Protein AF-A0A1B8NV25-F1 (afdb_monomer_lite)

Sequence (96 aa):
MENGDAERLGTRLPAELGRLAGAMNAVLERDRRRLERARHAAGNLAHALKTPVSVLTTLADGFPEDSRRRLKGELTRIDDAVRHHLARASAAGDGP

Organism: Halomonas elongata (NCBI:txid2746)

Secondary structure (DSSP, 8-state):
---S--SS----S-HHHHHHHHHHHHHHHHHHHHHHHHHHHHHHHHHHHHHHHHHHHHHGGGS-HHHHHHHHHHHHHHHHHHHHHHHHHHHTT---

Radius of gyration: 22.41 Å; chains: 1; bounding box: 47×15×63 Å

Foldseek 3Di:
DPDVPCLFDDLPDPPVVNVVSVVVNVVSVVVVVVLVVQLVVLVVVLVVLVVVLVVQLVVLVPDDPVSSVVSPVVSVVVNVVSVVVSVVSNCVVVDD

InterPro domains:
  IPR003660 HAMP domain [PF26769] (1-33)
  IPR036097 Signal transduction histidine kinase, dimerisation/phosphoacceptor domain superfamily [SSF47384] (20-86)

Structure (mmCIF, N/CA/C/O backbone):
data_AF-A0A1B8NV25-F1
#
_entry.id   AF-A0A1B8NV25-F1
#
loop_
_atom_site.group_PDB
_atom_site.id
_atom_site.type_symbol
_atom_site.label_atom_id
_atom_site.label_alt_id
_atom_site.label_comp_id
_atom_site.label_asym_id
_atom_site.label_entity_id
_atom_site.label_seq_id
_atom_site.pdbx_PDB_ins_code
_atom_site.Cartn_x
_atom_site.Cartn_y
_atom_site.Cartn_z
_atom_site.occupancy
_atom_site.B_iso_or_equiv
_atom_site.auth_seq_id
_atom_site.auth_comp_id
_atom_site.auth_asym_id
_atom_site.auth_atom_id
_atom_site.pdbx_PDB_model_num
ATOM 1 N N . MET A 1 1 ? 3.172 6.640 27.710 1.00 35.50 1 MET A N 1
ATOM 2 C CA . MET A 1 1 ? 2.824 5.217 27.567 1.00 35.50 1 MET A CA 1
ATOM 3 C C . MET A 1 1 ? 1.633 4.980 28.471 1.00 35.50 1 MET A C 1
ATOM 5 O O . MET A 1 1 ? 1.810 4.662 29.636 1.00 35.50 1 MET A O 1
ATOM 9 N N . GLU A 1 2 ? 0.438 5.268 27.975 1.00 35.59 2 GLU A N 1
ATOM 10 C CA . GLU A 1 2 ? -0.784 4.714 28.547 1.00 35.59 2 GLU A CA 1
ATOM 11 C C . GLU A 1 2 ? -1.261 3.769 27.455 1.00 35.59 2 GLU A C 1
ATOM 13 O O . GLU A 1 2 ? -1.751 4.193 26.415 1.00 35.59 2 GLU A O 1
ATOM 18 N N . ASN A 1 3 ? -0.831 2.517 27.598 1.00 35.47 3 ASN A N 1
ATOM 19 C CA . ASN A 1 3 ? -0.990 1.476 26.597 1.00 35.47 3 ASN A CA 1
ATOM 20 C C . ASN A 1 3 ? -2.480 1.242 26.332 1.00 35.47 3 ASN A C 1
ATOM 22 O O . ASN A 1 3 ? -3.308 1.445 27.220 1.00 35.47 3 ASN A O 1
ATOM 26 N N . GLY A 1 4 ? -2.807 0.764 25.132 1.00 38.91 4 GLY A N 1
ATOM 27 C CA . GLY A 1 4 ? -4.147 0.351 24.708 1.00 38.91 4 GLY A CA 1
ATOM 28 C C . GLY A 1 4 ? -4.741 -0.846 25.471 1.00 38.91 4 GLY A C 1
ATOM 29 O O . GLY A 1 4 ? -5.314 -1.736 24.855 1.00 38.91 4 GLY A O 1
ATOM 30 N N . ASP A 1 5 ? -4.647 -0.865 26.802 1.00 41.50 5 ASP A N 1
ATOM 31 C CA . ASP A 1 5 ? -5.190 -1.894 27.697 1.00 41.50 5 ASP A CA 1
ATOM 32 C C . ASP A 1 5 ? -6.692 -1.731 27.977 1.00 41.50 5 ASP A C 1
ATOM 34 O O . ASP A 1 5 ? -7.303 -2.552 28.662 1.00 41.50 5 ASP A O 1
ATOM 38 N N . ALA A 1 6 ? -7.339 -0.722 27.396 1.00 49.34 6 ALA A N 1
ATOM 39 C CA . ALA A 1 6 ? -8.792 -0.676 27.319 1.00 49.34 6 ALA A CA 1
ATOM 40 C C . ALA A 1 6 ? -9.257 -0.902 25.875 1.00 49.34 6 ALA A C 1
ATOM 42 O O . ALA A 1 6 ? -9.916 -0.054 25.281 1.00 49.34 6 ALA A O 1
ATOM 43 N N . GLU A 1 7 ? -8.985 -2.094 25.328 1.00 64.50 7 GLU A N 1
ATOM 44 C CA . GLU A 1 7 ? -9.585 -2.588 24.071 1.00 64.50 7 GLU A CA 1
ATOM 45 C C . GLU A 1 7 ? -11.134 -2.534 24.117 1.00 64.50 7 GLU A C 1
ATOM 47 O O . GLU A 1 7 ? -11.826 -2.612 23.100 1.00 64.50 7 GLU A O 1
ATOM 52 N N . ARG A 1 8 ? -11.699 -2.387 25.326 1.00 67.56 8 ARG A N 1
ATOM 53 C CA . ARG A 1 8 ? -13.123 -2.237 25.618 1.00 67.56 8 ARG A CA 1
ATOM 54 C C . ARG A 1 8 ? -13.331 -1.291 26.803 1.00 67.56 8 ARG A C 1
ATOM 56 O O . ARG A 1 8 ? -12.656 -1.399 27.822 1.00 67.56 8 ARG A O 1
ATOM 63 N N . LEU A 1 9 ? -14.347 -0.439 26.719 1.00 78.06 9 LEU A N 1
ATOM 64 C CA . LEU A 1 9 ? -14.867 0.346 27.837 1.00 78.06 9 LEU A CA 1
ATOM 65 C C . LEU A 1 9 ? -15.464 -0.578 28.906 1.00 78.06 9 LEU A C 1
ATOM 67 O O . LEU A 1 9 ? -16.210 -1.513 28.587 1.00 78.06 9 LEU A O 1
ATOM 71 N N . GLY A 1 10 ? -15.173 -0.295 30.177 1.00 78.88 10 GLY A N 1
ATOM 72 C CA . GLY A 1 10 ? -15.745 -1.021 31.308 1.00 78.88 10 GLY A CA 1
ATOM 73 C C . GLY A 1 10 ? -17.272 -0.913 31.341 1.00 78.88 10 GLY A C 1
ATOM 74 O O . GLY A 1 10 ? -17.836 0.163 31.179 1.00 78.88 10 GLY A O 1
ATOM 75 N N . THR A 1 11 ? -17.958 -2.034 31.568 1.00 75.75 11 THR A N 1
ATOM 76 C CA . THR A 1 11 ? -19.432 -2.102 31.553 1.00 75.75 11 THR A CA 1
ATOM 77 C C . THR A 1 11 ? -20.062 -2.173 32.945 1.00 75.75 11 THR A C 1
ATOM 79 O O . THR A 1 11 ? -21.285 -2.217 33.059 1.00 75.75 11 THR A O 1
ATOM 82 N N . ARG A 1 12 ? -19.252 -2.169 34.016 1.00 79.88 12 ARG A N 1
ATOM 83 C CA . ARG A 1 12 ? -19.719 -2.077 35.411 1.00 79.88 12 ARG A CA 1
ATOM 84 C C . ARG A 1 12 ? -20.113 -0.634 35.738 1.00 79.88 12 ARG A C 1
ATOM 86 O O . ARG A 1 12 ? -19.417 0.067 36.461 1.00 79.88 12 ARG A O 1
ATOM 93 N N . LEU A 1 13 ? -21.216 -0.199 35.141 1.00 83.25 13 LEU A N 1
ATOM 94 C CA . LEU A 1 13 ? -21.777 1.145 35.225 1.00 83.25 13 LEU A CA 1
ATOM 95 C C . LEU A 1 13 ? -23.291 1.049 35.492 1.00 83.25 13 LEU A C 1
ATOM 97 O O . LEU A 1 13 ? -23.882 -0.007 35.243 1.00 83.25 13 LEU A O 1
ATOM 101 N N . PRO A 1 14 ? -23.945 2.132 35.956 1.00 90.06 14 PRO A N 1
ATOM 102 C CA . PRO A 1 14 ? -25.405 2.224 35.992 1.00 90.06 14 PRO A CA 1
ATOM 103 C C . PRO A 1 14 ? -26.030 1.831 34.647 1.00 90.06 14 PRO A C 1
ATOM 105 O O . PRO A 1 14 ? -25.409 2.014 33.602 1.00 90.06 14 PRO A O 1
ATOM 108 N N . ALA A 1 15 ? -27.255 1.300 34.654 1.00 84.75 15 ALA A N 1
ATOM 109 C CA . ALA A 1 15 ? -27.824 0.577 33.512 1.00 84.75 15 ALA A CA 1
ATOM 110 C C . ALA A 1 15 ? -27.756 1.335 32.169 1.00 84.75 15 ALA A C 1
ATOM 112 O O . ALA A 1 15 ? -27.458 0.730 31.141 1.00 84.75 15 ALA A O 1
ATOM 113 N N . GLU A 1 16 ? -28.006 2.645 32.155 1.00 88.31 16 GLU A N 1
ATOM 114 C CA . GLU A 1 16 ? -27.927 3.460 30.933 1.00 88.31 16 GLU A CA 1
ATOM 115 C C . GLU A 1 16 ? -26.493 3.604 30.419 1.00 88.31 16 GLU A C 1
ATOM 117 O O . GLU A 1 16 ? -26.232 3.384 29.235 1.00 88.31 16 GLU A O 1
ATOM 122 N N . LEU A 1 17 ? -25.554 3.898 31.318 1.00 88.25 17 LEU A N 1
ATOM 123 C CA . LEU A 1 17 ? -24.134 4.035 31.001 1.00 88.25 17 LEU A CA 1
ATOM 124 C C . LEU A 1 17 ? -23.511 2.688 30.606 1.00 88.25 17 LEU A C 1
ATOM 126 O O . LEU A 1 17 ? -22.703 2.631 29.683 1.00 88.25 17 LEU A O 1
ATOM 130 N N . GLY A 1 18 ? -23.938 1.588 31.231 1.00 88.81 18 GLY A N 1
ATOM 131 C CA . GLY A 1 18 ? -23.530 0.232 30.863 1.00 88.81 18 GLY A CA 1
ATOM 132 C C . GLY A 1 18 ? -24.007 -0.166 29.463 1.00 88.81 18 GLY A C 1
ATOM 133 O O . GLY A 1 18 ? -23.234 -0.735 28.689 1.00 88.81 18 GLY A O 1
ATOM 134 N N . ARG A 1 19 ? -25.250 0.185 29.093 1.00 86.19 19 ARG A N 1
ATOM 135 C CA . ARG A 1 19 ? -25.766 -0.017 27.725 1.00 86.19 19 ARG A CA 1
ATOM 136 C C . ARG A 1 19 ? -24.999 0.815 26.699 1.00 86.19 19 ARG A C 1
ATOM 138 O O . ARG A 1 19 ? -24.645 0.286 25.646 1.00 86.19 19 ARG A O 1
ATOM 145 N N . LEU A 1 20 ? -24.709 2.080 27.008 1.00 88.94 20 LEU A N 1
ATOM 146 C CA . LEU A 1 20 ? -23.922 2.950 26.134 1.00 88.94 20 LEU A CA 1
ATOM 147 C C . LEU A 1 20 ? -22.499 2.410 25.932 1.00 88.94 20 LEU A C 1
ATOM 149 O O . LEU A 1 20 ? -22.058 2.276 24.792 1.00 88.94 20 LEU A O 1
ATOM 153 N N . ALA A 1 21 ? -21.816 2.018 27.011 1.00 89.38 21 ALA A N 1
ATOM 154 C CA . ALA A 1 21 ? -20.490 1.403 26.944 1.00 89.38 21 ALA A CA 1
ATOM 155 C C . ALA A 1 21 ? -20.501 0.117 26.097 1.00 89.38 21 ALA A C 1
ATOM 157 O O . ALA A 1 21 ? -19.609 -0.103 25.278 1.00 89.38 21 ALA A O 1
ATOM 158 N N . GLY A 1 22 ? -21.543 -0.712 26.226 1.00 89.19 22 GLY A N 1
ATOM 159 C CA . GLY A 1 22 ? -21.748 -1.889 25.379 1.00 89.19 22 GLY A CA 1
ATOM 160 C C . GLY A 1 22 ? -21.896 -1.551 23.890 1.00 89.19 22 GLY A C 1
ATOM 161 O O . GLY A 1 22 ? -21.262 -2.193 23.052 1.00 89.19 22 GLY A O 1
ATOM 162 N N . ALA A 1 23 ? -22.684 -0.526 23.556 1.00 88.44 23 ALA A N 1
ATOM 163 C CA . ALA A 1 23 ? -22.863 -0.071 22.177 1.00 88.44 23 ALA A CA 1
ATOM 164 C C . ALA A 1 23 ? -21.564 0.500 21.580 1.00 88.44 23 ALA A C 1
ATOM 166 O O . ALA A 1 23 ? -21.203 0.157 20.455 1.00 88.44 23 ALA A O 1
ATOM 167 N N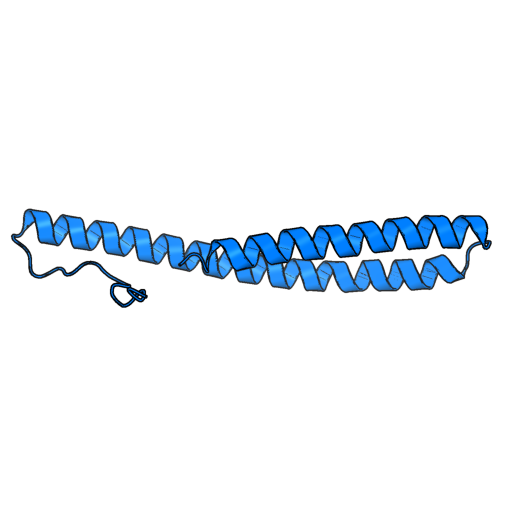 . MET A 1 24 ? -20.824 1.307 22.345 1.00 88.94 24 MET A N 1
ATOM 168 C CA . MET A 1 24 ? -19.521 1.841 21.933 1.00 88.94 24 MET A CA 1
ATOM 169 C C . MET A 1 24 ? -18.503 0.724 21.692 1.00 88.94 24 MET A C 1
ATOM 171 O O . MET A 1 24 ? -17.837 0.717 20.660 1.00 88.94 24 MET A O 1
ATOM 175 N N . ASN A 1 25 ? -18.448 -0.277 22.574 1.00 89.56 25 ASN A N 1
ATOM 176 C CA . ASN A 1 25 ? -17.593 -1.450 22.388 1.00 89.56 25 ASN A CA 1
ATOM 177 C C . ASN A 1 25 ? -17.917 -2.213 21.095 1.00 89.56 25 ASN A C 1
ATOM 179 O O . ASN A 1 25 ? -17.010 -2.682 20.411 1.00 89.56 25 ASN A O 1
ATOM 183 N N . ALA A 1 26 ? -19.196 -2.320 20.723 1.00 90.94 26 ALA A N 1
ATOM 184 C CA . ALA A 1 26 ? -19.592 -2.954 19.468 1.00 90.94 26 ALA A CA 1
ATOM 185 C C . ALA A 1 26 ? -19.139 -2.155 18.230 1.00 90.94 26 ALA A C 1
ATOM 187 O O . ALA A 1 26 ? -18.777 -2.754 17.214 1.00 90.94 26 ALA A O 1
ATOM 188 N N . VAL A 1 27 ? -19.142 -0.819 18.312 1.00 91.88 27 VAL A N 1
ATOM 189 C CA . VAL A 1 27 ? -18.616 0.064 17.256 1.00 91.88 27 VAL A CA 1
ATOM 190 C C . VAL A 1 27 ? -17.100 -0.088 17.136 1.00 91.88 27 VAL A C 1
ATOM 192 O O . VAL A 1 27 ? -16.624 -0.393 16.045 1.00 91.88 27 VAL A O 1
ATOM 195 N N . LEU A 1 28 ? -16.366 0.012 18.249 1.00 89.31 28 LEU A N 1
ATOM 196 C CA . LEU A 1 28 ? -14.907 -0.151 18.281 1.00 89.31 28 LEU A CA 1
ATOM 197 C C . LEU A 1 28 ? -14.474 -1.487 17.669 1.00 89.31 28 LEU A C 1
ATOM 199 O O . LEU A 1 28 ? -13.619 -1.538 16.789 1.00 89.31 28 LEU A O 1
ATOM 203 N N . GLU A 1 29 ? -15.139 -2.574 18.053 1.00 89.69 29 GLU A N 1
ATOM 204 C CA . GLU A 1 29 ? -14.848 -3.903 17.523 1.00 89.69 29 GLU A CA 1
ATOM 205 C C . GLU A 1 29 ? -15.195 -4.024 16.022 1.00 89.69 29 GLU A C 1
ATOM 207 O O . GLU A 1 29 ? -14.512 -4.717 15.259 1.00 89.69 29 GLU A O 1
ATOM 212 N N . ARG A 1 30 ? -16.237 -3.333 15.539 1.00 90.56 30 ARG A N 1
ATOM 213 C CA . ARG A 1 30 ? -16.535 -3.268 14.098 1.00 90.56 30 ARG A CA 1
ATOM 214 C C . ARG A 1 30 ? -15.434 -2.533 13.338 1.00 90.56 30 ARG A C 1
ATOM 216 O O . ARG A 1 30 ? -15.073 -2.990 12.249 1.00 90.56 30 ARG A O 1
ATOM 223 N N . ASP A 1 31 ? -14.934 -1.434 13.883 1.00 87.69 31 ASP A N 1
ATOM 224 C CA . ASP A 1 31 ? -13.907 -0.607 13.253 1.00 87.69 31 ASP A CA 1
ATOM 225 C C . ASP A 1 31 ? -12.554 -1.312 13.245 1.00 87.69 31 ASP A C 1
ATOM 227 O O . ASP A 1 31 ? -11.923 -1.385 12.190 1.00 87.69 31 ASP A O 1
ATOM 231 N N . ARG A 1 32 ? -12.192 -1.991 14.338 1.00 86.31 32 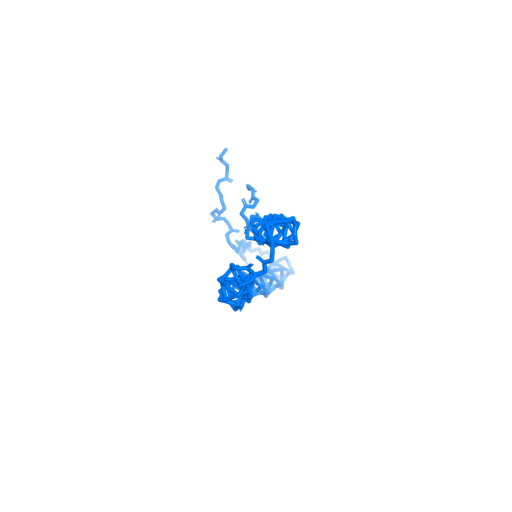ARG A N 1
ATOM 232 C CA . ARG A 1 32 ? -11.022 -2.878 14.399 1.00 86.31 32 ARG A CA 1
ATOM 233 C C . ARG A 1 32 ? -11.059 -3.925 13.287 1.00 86.31 32 ARG A C 1
ATOM 235 O O . ARG A 1 32 ? -10.130 -4.042 12.494 1.00 86.31 32 ARG A O 1
ATOM 242 N N . ARG A 1 33 ? -12.187 -4.626 13.120 1.00 89.62 33 ARG A N 1
ATOM 243 C CA . ARG A 1 33 ? -12.349 -5.595 12.019 1.00 89.62 33 ARG A CA 1
ATOM 244 C C . ARG A 1 33 ? -12.298 -4.962 10.627 1.00 89.62 33 ARG A C 1
ATOM 246 O O . ARG A 1 33 ? -11.925 -5.642 9.671 1.00 89.62 33 ARG A O 1
ATOM 253 N N . ARG A 1 34 ? -12.736 -3.708 10.463 1.00 87.88 34 ARG A N 1
ATOM 254 C CA . ARG A 1 34 ? -12.617 -2.987 9.183 1.00 87.88 34 ARG A CA 1
ATOM 255 C C . ARG A 1 34 ? -11.154 -2.658 8.887 1.00 87.88 34 ARG A C 1
ATOM 257 O O . ARG A 1 34 ? -10.729 -2.914 7.764 1.00 87.88 34 ARG A O 1
ATOM 264 N N . LEU A 1 35 ? -10.412 -2.158 9.875 1.00 86.00 35 LEU A N 1
ATOM 265 C CA . LEU A 1 35 ? -8.982 -1.853 9.771 1.00 86.00 35 LEU A CA 1
ATOM 266 C C . LEU A 1 35 ? -8.172 -3.102 9.413 1.00 86.00 35 LEU A C 1
ATOM 268 O O . LEU A 1 35 ? -7.423 -3.080 8.440 1.00 86.00 35 LEU A O 1
ATOM 272 N N . GLU A 1 36 ? -8.406 -4.220 10.100 1.00 87.25 36 GLU A N 1
ATOM 273 C CA . GLU A 1 36 ? -7.720 -5.487 9.813 1.00 87.25 36 GLU A CA 1
ATOM 274 C C . GLU A 1 36 ? -7.978 -5.990 8.384 1.00 87.25 36 GLU A C 1
ATOM 276 O O . GLU A 1 36 ? -7.057 -6.383 7.667 1.00 87.25 36 GLU A O 1
ATOM 281 N N . ARG A 1 37 ? -9.224 -5.911 7.898 1.00 89.50 37 ARG A N 1
ATOM 282 C CA . ARG A 1 37 ? -9.521 -6.252 6.496 1.00 89.50 37 ARG A CA 1
ATOM 283 C C . ARG A 1 37 ? -8.853 -5.298 5.508 1.00 89.50 37 ARG A C 1
ATOM 285 O O . ARG A 1 37 ? -8.391 -5.754 4.464 1.00 89.50 37 ARG A O 1
ATOM 292 N N . ALA A 1 38 ? -8.807 -4.003 5.814 1.00 86.06 38 ALA A N 1
ATOM 293 C CA . ALA A 1 38 ? -8.150 -3.016 4.964 1.00 86.06 38 ALA A CA 1
ATOM 294 C C . ALA A 1 38 ? -6.636 -3.275 4.869 1.00 86.06 38 ALA A C 1
ATOM 296 O O . ALA A 1 38 ? -6.089 -3.250 3.769 1.00 86.06 38 ALA A O 1
ATOM 297 N N . ARG A 1 39 ? -5.984 -3.619 5.989 1.00 84.06 39 ARG A N 1
ATOM 298 C CA . ARG A 1 39 ? -4.568 -4.019 6.045 1.00 84.06 39 ARG A CA 1
ATOM 299 C C . ARG A 1 39 ? -4.287 -5.254 5.191 1.00 84.06 39 ARG A C 1
ATOM 301 O O . ARG A 1 39 ? -3.386 -5.227 4.355 1.00 84.06 39 ARG A O 1
ATOM 308 N N . HIS A 1 40 ? -5.095 -6.307 5.327 1.00 90.38 40 HIS A N 1
ATOM 309 C CA . HIS A 1 40 ? -4.958 -7.501 4.488 1.00 90.38 40 HIS A CA 1
ATOM 310 C C . HIS A 1 40 ? -5.156 -7.201 2.997 1.00 90.38 40 HIS A C 1
ATOM 312 O O . HIS A 1 40 ? -4.368 -7.652 2.168 1.00 90.38 40 HIS A O 1
ATOM 318 N N . ALA A 1 41 ? -6.175 -6.414 2.641 1.00 88.69 41 ALA A N 1
ATOM 319 C CA . ALA A 1 41 ? -6.413 -6.020 1.254 1.00 88.69 41 ALA A CA 1
ATOM 320 C C . ALA A 1 41 ? -5.241 -5.207 0.675 1.00 88.69 41 ALA A C 1
ATOM 322 O O . ALA A 1 41 ? -4.828 -5.458 -0.457 1.00 88.69 41 ALA A O 1
ATOM 323 N N . ALA A 1 42 ? -4.669 -4.290 1.460 1.00 87.75 42 ALA A N 1
ATOM 324 C CA . ALA A 1 42 ? -3.481 -3.531 1.082 1.00 87.75 42 ALA A CA 1
ATOM 325 C C . ALA A 1 42 ? -2.272 -4.454 0.841 1.00 87.75 42 ALA A C 1
ATOM 327 O O . ALA A 1 42 ? -1.631 -4.360 -0.204 1.00 87.75 42 ALA A O 1
ATOM 328 N N . GLY A 1 43 ? -2.000 -5.400 1.747 1.00 87.81 43 GLY A N 1
ATOM 329 C CA . GLY A 1 43 ? -0.926 -6.386 1.579 1.00 87.81 43 GLY A CA 1
ATOM 330 C C . GLY A 1 43 ? -1.096 -7.258 0.329 1.00 87.81 43 GLY A C 1
ATOM 331 O O . GLY A 1 43 ? -0.150 -7.436 -0.442 1.00 87.81 43 GLY A O 1
ATOM 332 N N . ASN A 1 44 ? -2.315 -7.736 0.070 1.00 92.06 44 ASN A N 1
ATOM 333 C CA . ASN A 1 44 ? -2.625 -8.513 -1.132 1.00 92.06 44 ASN A CA 1
ATOM 334 C C . ASN A 1 44 ? -2.411 -7.694 -2.411 1.00 92.06 44 ASN A C 1
ATOM 336 O O . ASN A 1 44 ? -1.835 -8.197 -3.374 1.00 92.06 44 ASN A O 1
ATOM 340 N N . LEU A 1 45 ? -2.828 -6.424 -2.416 1.00 89.38 45 LEU A N 1
ATOM 341 C CA . LEU A 1 45 ? -2.615 -5.526 -3.549 1.00 89.38 45 LEU A CA 1
ATOM 342 C C . LEU A 1 45 ? -1.123 -5.259 -3.786 1.00 89.38 45 LEU A C 1
ATOM 344 O O . LEU A 1 45 ? -0.673 -5.304 -4.928 1.00 89.38 45 LEU A O 1
ATOM 348 N N . ALA A 1 46 ? -0.346 -5.044 -2.721 1.00 88.31 46 ALA A N 1
ATOM 349 C CA . ALA A 1 46 ? 1.107 -4.893 -2.796 1.00 88.31 46 ALA A CA 1
ATOM 350 C C . ALA A 1 46 ? 1.756 -6.070 -3.530 1.00 88.31 46 ALA A C 1
ATOM 352 O O . ALA A 1 46 ? 2.559 -5.896 -4.447 1.00 88.31 46 ALA A O 1
ATOM 353 N N . HIS A 1 47 ? 1.364 -7.282 -3.137 1.00 90.19 47 HIS A N 1
ATOM 354 C CA . HIS A 1 47 ? 1.861 -8.502 -3.745 1.00 90.19 47 HIS A CA 1
ATOM 355 C C . HIS A 1 47 ? 1.420 -8.623 -5.211 1.00 90.19 47 HIS A C 1
ATOM 357 O O . HIS A 1 47 ? 2.245 -8.908 -6.080 1.00 90.19 47 HIS A O 1
ATOM 363 N N . ALA A 1 48 ? 0.148 -8.331 -5.496 1.00 92.62 48 ALA A N 1
ATOM 364 C CA . ALA A 1 48 ? -0.412 -8.370 -6.843 1.00 92.62 48 ALA A CA 1
ATOM 365 C C . ALA A 1 48 ? 0.256 -7.376 -7.808 1.00 92.62 48 ALA A C 1
ATOM 367 O O . ALA A 1 48 ? 0.339 -7.670 -8.995 1.00 92.62 48 ALA A O 1
ATOM 368 N N . LEU A 1 49 ? 0.749 -6.231 -7.320 1.00 90.50 49 LEU A N 1
ATOM 369 C CA . LEU A 1 49 ? 1.434 -5.218 -8.134 1.00 90.50 49 LEU A CA 1
ATOM 370 C C . LEU A 1 49 ? 2.934 -5.491 -8.320 1.00 90.50 49 LEU A C 1
ATOM 372 O O . LEU A 1 49 ? 3.482 -5.193 -9.382 1.00 90.50 49 LEU A O 1
ATOM 376 N N . LYS A 1 50 ? 3.605 -6.101 -7.336 1.00 89.69 50 LYS A N 1
ATOM 377 C CA . LYS A 1 50 ? 5.049 -6.388 -7.407 1.00 89.69 50 LYS A CA 1
ATOM 378 C C . LYS A 1 50 ? 5.414 -7.255 -8.612 1.00 89.69 50 LYS A C 1
ATOM 380 O O . LYS A 1 50 ? 6.409 -6.999 -9.293 1.00 89.69 50 LYS A O 1
ATOM 385 N N . THR A 1 51 ? 4.606 -8.278 -8.875 1.00 94.06 51 THR A N 1
ATOM 386 C CA . THR A 1 51 ? 4.815 -9.227 -9.974 1.00 94.06 51 THR A CA 1
ATOM 387 C C . THR A 1 51 ? 4.750 -8.555 -11.351 1.00 94.06 51 THR A C 1
ATOM 389 O O . THR A 1 51 ? 5.751 -8.619 -12.065 1.00 94.06 51 THR A O 1
ATOM 392 N N . PRO A 1 52 ? 3.661 -7.865 -11.751 1.00 94.88 52 PRO A N 1
ATOM 393 C CA . PRO A 1 52 ? 3.602 -7.197 -13.047 1.00 94.88 52 PRO A CA 1
ATOM 394 C C . PRO A 1 52 ? 4.649 -6.085 -13.189 1.00 94.88 52 PRO A C 1
ATOM 396 O O . PRO A 1 52 ? 5.224 -5.963 -14.264 1.00 94.88 52 PRO A O 1
ATOM 399 N N . VAL A 1 53 ? 4.980 -5.330 -12.131 1.00 94.44 53 VAL A N 1
ATOM 400 C CA . VAL A 1 53 ? 6.069 -4.329 -12.185 1.00 94.44 53 VAL A CA 1
ATOM 401 C C . VAL A 1 53 ? 7.424 -4.991 -12.449 1.00 94.44 53 VAL A C 1
ATOM 403 O O . VAL A 1 53 ? 8.207 -4.498 -13.262 1.00 94.44 53 VAL A O 1
ATOM 406 N N . SER A 1 54 ? 7.693 -6.134 -11.816 1.00 94.38 54 SER A N 1
ATOM 407 C CA . SER A 1 54 ? 8.929 -6.895 -12.036 1.00 94.38 54 SER A CA 1
ATOM 408 C C . SER A 1 54 ? 8.997 -7.441 -13.465 1.00 94.38 54 SER A C 1
ATOM 410 O O . SER A 1 54 ? 10.017 -7.281 -14.131 1.00 94.38 54 SER A O 1
ATOM 412 N N . VAL A 1 55 ? 7.890 -7.994 -13.975 1.00 97.38 55 VAL A N 1
ATOM 413 C CA . VAL A 1 55 ? 7.778 -8.443 -15.372 1.00 97.38 55 VAL A CA 1
ATOM 414 C C . VAL A 1 55 ? 8.022 -7.285 -16.340 1.00 97.38 55 VAL A C 1
ATOM 416 O O . VAL A 1 55 ? 8.835 -7.417 -17.249 1.00 97.38 55 VAL A O 1
ATOM 419 N N . LEU A 1 56 ? 7.385 -6.129 -16.133 1.00 96.81 56 LEU A N 1
ATOM 420 C CA . LEU A 1 56 ? 7.598 -4.940 -16.965 1.00 96.81 56 LEU A CA 1
ATOM 421 C C . LEU A 1 56 ? 9.045 -4.438 -16.894 1.00 96.81 56 LEU A C 1
ATOM 423 O O . LEU A 1 56 ? 9.588 -4.003 -17.907 1.00 96.81 56 LEU A O 1
ATOM 427 N N . THR A 1 57 ? 9.692 -4.543 -15.731 1.00 95.44 57 THR A N 1
ATOM 428 C CA . THR A 1 57 ? 11.105 -4.175 -15.554 1.00 95.44 57 THR A CA 1
ATOM 429 C C . THR A 1 57 ? 12.024 -5.081 -16.367 1.00 95.44 57 THR A C 1
ATOM 431 O O . THR A 1 57 ? 12.966 -4.585 -16.983 1.00 95.44 57 THR A O 1
ATOM 434 N N . THR A 1 58 ? 11.735 -6.385 -16.415 1.00 96.75 58 THR A N 1
ATOM 435 C CA . THR A 1 58 ? 12.453 -7.341 -17.269 1.00 96.75 58 THR A CA 1
ATOM 436 C C . THR A 1 58 ? 12.180 -7.087 -18.751 1.00 96.75 58 THR A C 1
ATOM 438 O O . THR A 1 58 ? 13.110 -7.052 -19.549 1.00 96.75 58 THR A O 1
ATOM 441 N N . LEU A 1 59 ? 10.924 -6.852 -19.143 1.00 97.19 59 LEU A N 1
ATOM 442 C CA . LEU A 1 59 ? 10.575 -6.545 -20.536 1.00 97.19 59 LEU A CA 1
ATOM 443 C C . LEU A 1 59 ? 11.219 -5.237 -21.019 1.00 97.19 59 LEU A C 1
ATOM 445 O O . LEU A 1 59 ? 11.580 -5.126 -22.191 1.00 97.19 59 LEU A O 1
ATOM 449 N N . ALA A 1 60 ? 11.427 -4.269 -20.119 1.00 96.88 60 ALA A N 1
ATOM 450 C CA . ALA A 1 60 ? 12.126 -3.025 -20.425 1.00 96.88 60 ALA A CA 1
ATOM 451 C C . ALA A 1 60 ? 13.560 -3.261 -20.940 1.00 96.88 60 ALA A C 1
ATOM 453 O O . ALA A 1 60 ? 14.073 -2.448 -21.712 1.00 96.88 60 ALA A O 1
ATOM 454 N N . ASP A 1 61 ? 14.204 -4.374 -20.571 1.00 95.38 61 ASP A N 1
ATOM 455 C CA . ASP A 1 61 ? 15.552 -4.701 -21.042 1.00 95.38 61 ASP A CA 1
ATOM 456 C C . ASP A 1 61 ? 15.617 -4.94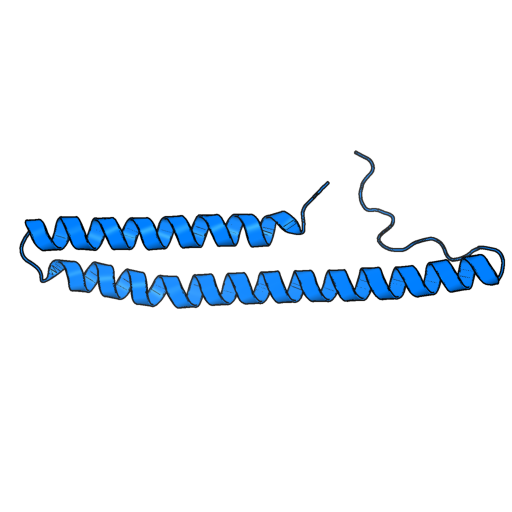7 -22.555 1.00 95.38 61 ASP A C 1
ATOM 458 O O . ASP A 1 61 ? 16.664 -4.726 -23.161 1.00 95.38 61 ASP A O 1
ATOM 462 N N . GLY A 1 62 ? 14.493 -5.274 -23.200 1.00 96.44 62 GLY A N 1
ATOM 463 C CA . GLY A 1 62 ? 14.407 -5.412 -24.656 1.00 96.44 62 GLY A CA 1
ATOM 464 C C . GLY A 1 62 ? 14.437 -4.091 -25.438 1.00 96.44 62 GLY A C 1
ATOM 465 O O . GLY A 1 62 ? 14.572 -4.115 -26.659 1.00 96.44 62 GLY A O 1
ATOM 466 N N . PHE A 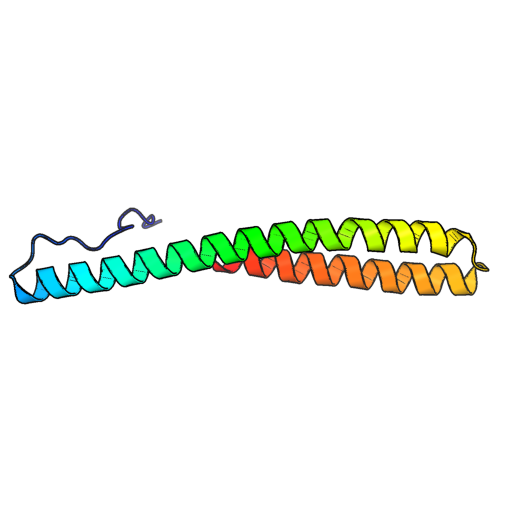1 63 ? 14.316 -2.937 -24.774 1.00 96.88 63 PHE A N 1
ATOM 467 C CA . PHE A 1 63 ? 14.263 -1.634 -25.443 1.00 96.88 63 PHE A CA 1
ATOM 468 C C . PHE A 1 63 ? 15.652 -0.997 -25.630 1.00 96.88 63 PHE A C 1
ATOM 470 O O . PHE A 1 63 ? 16.566 -1.289 -24.849 1.00 96.88 63 PHE A O 1
ATOM 477 N N . PRO A 1 64 ? 15.811 -0.076 -26.608 1.00 98.00 64 PRO A N 1
ATOM 478 C CA . PRO A 1 64 ? 16.994 0.777 -26.724 1.00 98.00 64 PRO A CA 1
ATOM 479 C C . PRO A 1 64 ? 17.282 1.534 -25.426 1.00 98.00 64 PRO A C 1
ATOM 481 O O . PRO A 1 64 ? 16.362 1.836 -24.664 1.00 98.00 64 PRO A O 1
ATOM 484 N N . GLU A 1 65 ? 18.550 1.867 -25.186 1.00 96.56 65 GLU A N 1
ATOM 485 C CA . GLU A 1 65 ? 19.022 2.369 -23.890 1.00 96.56 65 GLU A CA 1
ATOM 486 C C . GLU A 1 65 ? 18.216 3.568 -23.366 1.00 96.56 65 GLU A C 1
ATOM 488 O O . GLU A 1 65 ? 17.752 3.544 -22.225 1.00 96.56 65 GLU A O 1
ATOM 493 N N . ASP A 1 66 ? 17.974 4.579 -24.202 1.00 97.19 66 ASP A N 1
ATOM 494 C CA . ASP A 1 66 ? 17.233 5.778 -23.802 1.00 97.19 66 ASP A CA 1
ATOM 495 C C . ASP A 1 66 ? 15.795 5.457 -23.369 1.00 97.19 66 ASP A C 1
ATOM 497 O O . ASP A 1 66 ? 15.322 5.933 -22.332 1.00 97.19 66 ASP A O 1
ATOM 501 N N . SER A 1 67 ? 15.105 4.605 -24.130 1.00 96.88 67 SER A N 1
ATOM 502 C CA . SER A 1 67 ? 13.746 4.150 -23.820 1.00 96.88 67 SER A CA 1
ATOM 503 C C . SER A 1 67 ? 13.718 3.265 -22.575 1.00 96.88 67 SER A C 1
ATOM 505 O O . SER A 1 67 ? 12.851 3.446 -21.720 1.00 96.88 67 SER A O 1
ATOM 507 N N . ARG A 1 68 ? 14.694 2.361 -22.425 1.00 97.88 68 ARG A N 1
ATOM 508 C CA . ARG A 1 68 ? 14.855 1.497 -21.249 1.00 97.88 68 ARG A CA 1
ATOM 509 C C . ARG A 1 68 ? 15.058 2.320 -19.982 1.00 97.88 68 ARG A C 1
ATOM 511 O O . ARG A 1 68 ? 14.368 2.073 -18.997 1.00 97.88 68 ARG A O 1
ATOM 518 N N . ARG A 1 69 ? 15.966 3.307 -19.996 1.00 97.56 69 ARG A N 1
ATOM 519 C CA . ARG A 1 69 ? 16.225 4.177 -18.832 1.00 97.56 69 ARG A CA 1
ATOM 520 C C . ARG A 1 69 ? 14.962 4.925 -18.413 1.00 97.56 69 ARG A C 1
ATOM 522 O O . ARG A 1 69 ? 14.632 4.936 -17.230 1.00 97.56 69 ARG A O 1
ATOM 529 N N . ARG A 1 70 ? 14.232 5.505 -19.372 1.00 97.44 70 ARG A N 1
ATOM 530 C CA . ARG A 1 70 ? 12.972 6.217 -19.099 1.00 97.44 70 ARG A CA 1
ATOM 531 C C . ARG A 1 70 ? 11.909 5.286 -18.517 1.00 97.44 70 ARG A C 1
ATOM 533 O O . ARG A 1 70 ? 11.330 5.608 -17.486 1.00 97.44 70 ARG A O 1
ATOM 540 N N . LEU A 1 71 ? 11.696 4.122 -19.133 1.00 97.38 71 LEU A N 1
ATOM 541 C CA . LEU A 1 71 ? 10.687 3.159 -18.693 1.00 97.38 71 LEU A CA 1
ATOM 542 C C . LEU A 1 71 ? 10.995 2.602 -17.299 1.00 97.38 71 LEU A C 1
ATOM 544 O O . LEU A 1 71 ? 10.116 2.589 -16.443 1.00 97.38 71 LEU A O 1
ATOM 548 N N . LYS A 1 72 ? 12.248 2.204 -17.039 1.00 97.00 72 LYS A N 1
ATOM 549 C CA . LYS A 1 72 ? 12.670 1.763 -15.702 1.00 97.00 72 LYS A CA 1
ATOM 550 C C . LYS A 1 72 ? 12.512 2.871 -14.661 1.00 97.00 72 LYS A C 1
ATOM 552 O O . LYS A 1 72 ? 12.089 2.581 -13.551 1.00 97.00 72 LYS A O 1
ATOM 557 N N . GLY A 1 73 ? 12.777 4.127 -15.024 1.00 97.56 73 GLY A N 1
ATOM 558 C CA . GLY A 1 73 ? 12.530 5.276 -14.151 1.00 97.56 73 GLY A CA 1
ATOM 559 C C . GLY A 1 73 ? 11.065 5.402 -13.719 1.00 97.56 73 GLY A C 1
ATOM 560 O O . GLY A 1 73 ? 10.796 5.568 -12.531 1.00 97.56 73 GLY A O 1
ATOM 561 N N . GLU A 1 74 ? 10.114 5.273 -14.649 1.00 97.56 74 GLU A N 1
ATOM 562 C CA . GLU A 1 74 ? 8.684 5.300 -14.301 1.00 97.56 74 GLU A CA 1
ATOM 563 C C . GLU A 1 74 ? 8.257 4.073 -13.484 1.00 97.56 74 GLU A C 1
ATOM 565 O O . GLU A 1 74 ? 7.495 4.209 -12.530 1.00 97.56 74 GLU A O 1
ATOM 570 N N . LEU A 1 75 ? 8.779 2.882 -13.800 1.00 96.19 75 LEU A N 1
ATOM 571 C CA . LEU A 1 75 ? 8.500 1.664 -13.030 1.00 96.19 75 LEU A CA 1
ATOM 572 C C . LEU A 1 75 ? 8.975 1.785 -11.575 1.00 96.19 75 LEU A C 1
ATOM 574 O O . LEU A 1 75 ? 8.239 1.402 -10.667 1.00 96.19 75 LEU A O 1
ATOM 578 N N . THR A 1 76 ? 10.147 2.384 -11.343 1.00 95.19 76 THR A N 1
ATOM 579 C CA . THR A 1 76 ? 10.629 2.691 -9.989 1.00 95.19 76 THR A CA 1
ATOM 580 C C . THR A 1 76 ? 9.698 3.664 -9.269 1.00 95.19 76 THR A C 1
ATOM 582 O O . THR A 1 76 ? 9.325 3.412 -8.128 1.00 95.19 76 THR A O 1
ATOM 585 N N . ARG A 1 77 ? 9.249 4.740 -9.932 1.00 96.06 77 ARG A N 1
ATOM 586 C CA . ARG A 1 77 ? 8.302 5.692 -9.321 1.00 96.06 77 ARG A CA 1
ATOM 587 C C . ARG A 1 77 ? 6.980 5.033 -8.934 1.00 96.06 77 ARG A C 1
ATOM 589 O O . ARG A 1 77 ? 6.418 5.377 -7.897 1.00 96.06 77 ARG A O 1
ATOM 596 N N . ILE A 1 78 ? 6.486 4.10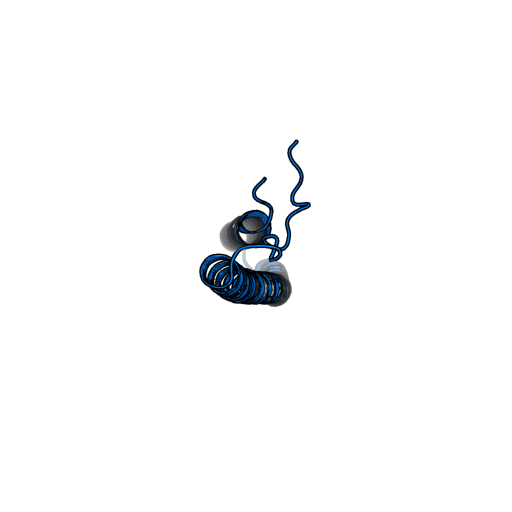0 -9.749 1.00 94.06 78 ILE A N 1
ATOM 597 C CA . ILE A 1 78 ? 5.286 3.317 -9.432 1.00 94.06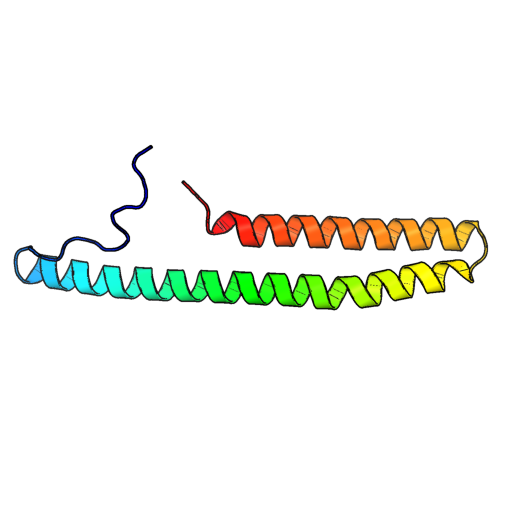 78 ILE A CA 1
ATOM 598 C C . ILE A 1 78 ? 5.528 2.460 -8.184 1.00 94.06 78 ILE A C 1
ATOM 600 O O . ILE A 1 78 ? 4.702 2.491 -7.273 1.00 94.06 78 ILE A O 1
ATOM 604 N N . ASP A 1 79 ? 6.647 1.730 -8.115 1.00 91.31 79 ASP A N 1
ATOM 605 C CA . ASP A 1 79 ? 6.977 0.890 -6.955 1.00 91.31 79 ASP A CA 1
ATOM 606 C C . ASP A 1 79 ? 7.087 1.723 -5.665 1.00 91.31 79 ASP A C 1
ATOM 608 O O . ASP A 1 79 ? 6.479 1.380 -4.649 1.00 91.31 79 ASP A O 1
ATOM 612 N N . ASP A 1 80 ? 7.770 2.868 -5.721 1.00 92.75 80 ASP A N 1
ATOM 613 C CA . ASP A 1 80 ? 7.934 3.773 -4.579 1.00 92.75 80 ASP A CA 1
ATOM 614 C C . ASP A 1 80 ? 6.598 4.366 -4.110 1.00 92.75 80 ASP A C 1
ATOM 616 O O . ASP A 1 80 ? 6.301 4.370 -2.911 1.00 92.75 80 ASP A O 1
ATOM 620 N N . ALA A 1 81 ? 5.757 4.828 -5.043 1.00 91.69 81 ALA A N 1
ATOM 621 C CA . ALA A 1 81 ? 4.436 5.363 -4.722 1.00 91.69 81 ALA A CA 1
ATOM 622 C C . ALA A 1 81 ? 3.550 4.300 -4.059 1.00 91.69 81 ALA A C 1
ATOM 624 O O . ALA A 1 81 ? 2.913 4.561 -3.034 1.00 91.69 81 ALA A O 1
ATOM 625 N N . VAL A 1 82 ? 3.545 3.079 -4.601 1.00 89.12 82 VAL A N 1
ATOM 626 C CA . VAL A 1 82 ? 2.799 1.950 -4.036 1.00 89.12 82 VAL A CA 1
ATOM 627 C C . VAL A 1 82 ? 3.291 1.644 -2.622 1.00 89.12 82 VAL A C 1
ATOM 629 O O . VAL A 1 82 ? 2.479 1.611 -1.696 1.00 89.12 82 VAL A O 1
ATOM 632 N N . ARG A 1 83 ? 4.606 1.505 -2.409 1.00 87.88 83 ARG A N 1
ATOM 633 C CA . ARG A 1 83 ? 5.180 1.272 -1.071 1.00 87.88 83 ARG A CA 1
ATOM 634 C C . ARG A 1 83 ? 4.805 2.370 -0.082 1.00 87.88 83 ARG A C 1
ATOM 636 O O . ARG A 1 83 ? 4.411 2.059 1.040 1.00 87.88 83 ARG A O 1
ATOM 643 N N . HIS A 1 84 ? 4.878 3.636 -0.492 1.00 89.81 84 HIS A N 1
ATOM 644 C CA . HIS A 1 84 ? 4.515 4.770 0.355 1.00 89.81 84 HIS A CA 1
ATOM 645 C C . HIS A 1 84 ? 3.044 4.715 0.797 1.00 89.81 84 HIS A C 1
ATOM 647 O O . HIS A 1 84 ? 2.738 4.845 1.986 1.00 89.81 84 HIS A O 1
ATOM 653 N N . HIS A 1 85 ? 2.120 4.492 -0.141 1.00 86.69 85 HIS A N 1
ATOM 654 C CA . HIS A 1 85 ? 0.692 4.429 0.168 1.00 86.69 85 HIS A CA 1
ATOM 655 C C . HIS A 1 85 ? 0.330 3.222 1.036 1.00 86.69 85 HIS A C 1
ATOM 657 O O . HIS A 1 85 ? -0.493 3.351 1.944 1.00 86.69 85 HIS A O 1
ATOM 663 N N . LEU A 1 86 ? 0.978 2.078 0.816 1.00 85.19 86 LEU A N 1
ATOM 664 C CA . LEU A 1 86 ? 0.802 0.887 1.643 1.00 85.19 86 LEU A CA 1
ATOM 665 C C . LEU A 1 86 ? 1.340 1.085 3.060 1.00 85.19 86 LEU A C 1
ATOM 667 O O . LEU A 1 86 ? 0.651 0.748 4.018 1.00 85.19 86 LEU A O 1
ATOM 671 N N . ALA A 1 87 ? 2.526 1.681 3.209 1.00 84.12 87 ALA A N 1
ATOM 672 C CA . ALA A 1 87 ? 3.095 1.990 4.518 1.00 84.12 87 ALA A CA 1
ATOM 673 C C . ALA A 1 87 ? 2.169 2.915 5.323 1.00 84.12 87 ALA A C 1
ATOM 675 O O . ALA A 1 87 ? 1.895 2.650 6.493 1.00 84.12 87 ALA A O 1
ATOM 676 N N . ARG A 1 88 ? 1.603 3.949 4.681 1.00 82.12 88 ARG A N 1
ATOM 677 C CA . ARG A 1 88 ? 0.588 4.813 5.306 1.00 82.12 88 ARG A CA 1
ATOM 678 C C . ARG A 1 88 ? -0.692 4.063 5.673 1.00 82.12 88 ARG A C 1
ATOM 680 O O . ARG A 1 88 ? -1.231 4.301 6.749 1.00 82.12 88 ARG A O 1
ATOM 687 N N . ALA A 1 89 ? -1.185 3.184 4.800 1.00 79.31 89 ALA A N 1
ATOM 688 C CA . ALA A 1 89 ? -2.398 2.406 5.054 1.00 79.31 89 ALA A CA 1
ATOM 689 C C . ALA A 1 89 ? -2.228 1.428 6.230 1.00 79.31 89 ALA A C 1
ATOM 691 O O . ALA A 1 89 ? -3.159 1.245 7.011 1.00 79.31 89 ALA A O 1
ATOM 692 N N . SER A 1 90 ? -1.037 0.848 6.393 1.00 72.00 90 SER A N 1
ATOM 693 C CA . SER A 1 90 ? -0.711 -0.030 7.523 1.00 72.00 90 SER A CA 1
ATOM 694 C C . SER A 1 90 ? -0.534 0.744 8.836 1.00 72.00 90 SER A C 1
ATOM 696 O O . SER A 1 90 ? -1.061 0.318 9.867 1.00 72.00 90 SER A O 1
ATOM 698 N N . ALA A 1 91 ? 0.141 1.901 8.788 1.00 70.12 91 ALA A N 1
ATOM 699 C CA . ALA A 1 91 ? 0.444 2.735 9.955 1.00 70.12 91 ALA A CA 1
ATOM 700 C C . ALA A 1 91 ? -0.774 3.481 10.530 1.00 70.12 91 ALA A C 1
ATOM 702 O O . ALA A 1 91 ? -0.810 3.763 11.721 1.00 70.12 91 ALA A O 1
ATOM 703 N N . ALA A 1 92 ? -1.801 3.773 9.724 1.00 62.75 92 ALA A N 1
ATOM 704 C CA . ALA A 1 92 ? -3.011 4.465 10.186 1.00 62.75 92 ALA A CA 1
ATOM 705 C C . ALA A 1 92 ? -3.848 3.677 11.221 1.00 62.75 92 ALA A C 1
ATOM 707 O O . ALA A 1 92 ? -4.779 4.237 11.793 1.00 62.75 92 ALA A O 1
ATOM 708 N N . GLY A 1 93 ? -3.533 2.399 11.462 1.00 53.09 93 GLY A N 1
ATOM 709 C CA . GLY A 1 93 ? -4.105 1.602 12.555 1.00 53.09 93 GLY A CA 1
ATOM 710 C C . GLY A 1 93 ? -3.168 1.388 13.753 1.00 53.09 93 GLY A C 1
ATOM 711 O O . GLY A 1 93 ? -3.603 0.773 14.716 1.00 53.09 93 GLY A O 1
ATOM 712 N N . ASP A 1 94 ? -1.919 1.870 13.688 1.00 49.41 94 ASP A N 1
ATOM 713 C CA . ASP A 1 94 ? -0.900 1.786 14.757 1.00 49.41 94 ASP A CA 1
ATOM 714 C C . ASP A 1 94 ? -0.655 3.166 15.407 1.00 49.41 94 ASP A C 1
ATOM 716 O O . ASP A 1 94 ? 0.435 3.466 15.894 1.00 49.41 94 ASP A O 1
ATOM 720 N N . GLY A 1 95 ? -1.660 4.048 15.379 1.00 38.59 95 GLY A N 1
ATOM 721 C CA . GLY A 1 95 ? -1.606 5.308 16.124 1.00 38.59 95 GLY A CA 1
ATOM 722 C C . GLY A 1 95 ? -1.551 5.047 17.640 1.00 38.59 95 GLY A C 1
ATOM 723 O O . GLY A 1 95 ? -2.190 4.091 18.078 1.00 38.59 95 GLY A O 1
ATOM 724 N N . PRO A 1 96 ? -0.782 5.851 18.404 1.00 42.03 96 PRO A N 1
ATOM 725 C CA . PRO A 1 96 ? -0.450 5.610 19.813 1.00 42.03 96 PRO A CA 1
ATOM 726 C C . PRO A 1 96 ? -1.658 5.527 20.748 1.00 42.03 96 PRO A C 1
ATOM 728 O O . PRO A 1 96 ? -2.691 6.169 20.447 1.00 42.03 96 PRO A O 1
#

pLDDT: mean 84.34, std 16.22, range [35.47, 98.0]